Protein AF-A0AAD6Y535-F1 (afdb_monomer)

Solvent-accessible surface area (backbone atoms only — not comparable to full-atom values): 6913 Å² total; per-residue (Å²): 134,57,76,69,55,52,68,70,49,54,54,74,56,46,52,53,50,40,71,73,72,49,64,72,91,65,50,49,53,77,60,53,74,70,46,55,73,71,59,32,37,52,47,48,36,47,34,51,51,46,15,61,74,54,72,72,71,45,61,63,50,58,72,40,45,52,54,40,51,38,47,78,71,74,42,89,84,85,87,89,72,68,85,92,73,56,70,68,52,47,66,46,45,57,48,68,70,39,74,87,63,86,85,85,88,87,66,96,71,131

InterPro domains:
  IPR027417 P-loop containing nucleoside triphosphate hydrolase [G3DSA:3.40.50.300] (48-110)
  IPR0274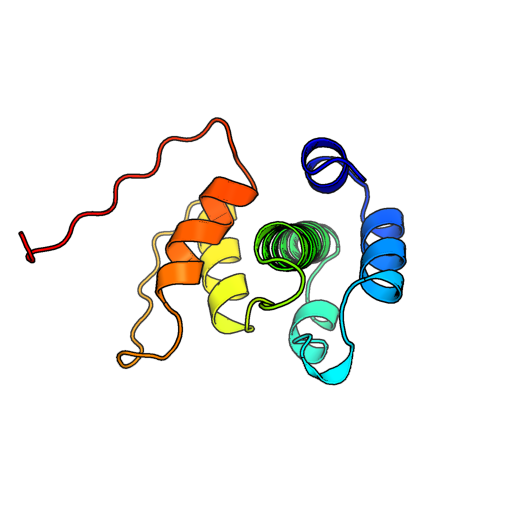17 P-loop containing nucleoside triphosphate hydrolase [SSF52540] (39-99)

Organism: NCBI:txid153505

Mean predicted aligned error: 2.95 Å

Foldseek 3Di:
DDLVCLLVDAQVVLVVVCVVQPDPVQEPVVLLVPDDRVLNSLLSSLQNLCCVVVVNDDGDDPVLSVLVSCVVVVHDDDDDDDPPPPCVSNQVSVCSSCVPDDDDDDDPPD

Radius of gyration: 13.75 Å; Cα contacts (8 Å, |Δi|>4): 89; chains: 1; bounding box: 28×39×29 Å

Structure (mmCIF, N/CA/C/O backbone):
data_AF-A0AAD6Y535-F1
#
_entry.id   AF-A0AAD6Y535-F1
#
loop_
_atom_site.group_PDB
_atom_site.id
_atom_site.type_symbol
_atom_site.label_atom_id
_atom_site.label_alt_id
_atom_site.label_comp_id
_atom_site.label_asym_id
_atom_site.label_entity_id
_atom_site.label_seq_id
_atom_site.pdbx_PDB_ins_code
_atom_site.Cartn_x
_atom_site.Cartn_y
_atom_site.Cartn_z
_atom_site.occupancy
_atom_site.B_iso_or_equiv
_atom_site.auth_seq_id
_atom_site.auth_comp_id
_atom_site.auth_asym_id
_atom_site.auth_atom_id
_atom_site.pdbx_PDB_model_num
ATOM 1 N N . GLU A 1 1 ? -15.844 -7.697 1.205 1.00 63.16 1 GLU A N 1
ATOM 2 C CA . GLU A 1 1 ? -15.772 -6.954 2.483 1.00 63.16 1 GLU A CA 1
ATOM 3 C C . GLU A 1 1 ? -15.944 -5.460 2.263 1.00 63.16 1 GLU A C 1
ATOM 5 O O . GLU A 1 1 ? -15.738 -5.000 1.142 1.00 63.16 1 GLU A O 1
ATOM 10 N N . SER A 1 2 ? -16.301 -4.705 3.307 1.00 89.25 2 SER A N 1
ATOM 11 C CA . SER A 1 2 ? -16.291 -3.242 3.238 1.00 89.25 2 SER A CA 1
ATOM 12 C C . SER A 1 2 ? -14.856 -2.706 3.271 1.00 89.25 2 SER A C 1
ATOM 14 O O . SER A 1 2 ? -14.006 -3.216 3.999 1.00 89.25 2 SER A O 1
ATOM 16 N N . LEU A 1 3 ? -14.585 -1.619 2.540 1.00 92.62 3 LEU A N 1
ATOM 17 C CA . LEU A 1 3 ? -13.290 -0.924 2.598 1.00 92.62 3 LEU A CA 1
ATOM 18 C C . LEU A 1 3 ? -12.980 -0.395 4.009 1.00 92.62 3 LEU A C 1
ATOM 20 O O . LEU A 1 3 ? -11.817 -0.244 4.373 1.00 92.62 3 LEU A O 1
ATOM 24 N N . ALA A 1 4 ? -14.013 -0.099 4.805 1.00 93.62 4 ALA A N 1
ATOM 25 C CA . ALA A 1 4 ? -13.846 0.293 6.201 1.00 93.62 4 ALA A CA 1
ATOM 26 C C . ALA A 1 4 ? -13.284 -0.858 7.052 1.00 93.62 4 ALA A C 1
ATOM 28 O O . ALA A 1 4 ? -12.361 -0.634 7.833 1.00 93.62 4 ALA A O 1
ATOM 29 N N . ASP A 1 5 ? -13.769 -2.083 6.831 1.00 95.19 5 ASP A N 1
ATOM 30 C CA . ASP A 1 5 ? -13.338 -3.265 7.584 1.00 95.19 5 ASP A CA 1
ATOM 31 C C . ASP A 1 5 ? -11.861 -3.566 7.327 1.00 95.19 5 ASP A C 1
ATOM 33 O O . ASP A 1 5 ? -11.116 -3.874 8.256 1.00 95.19 5 ASP A O 1
ATOM 37 N N . ILE A 1 6 ? -11.406 -3.429 6.078 1.00 96.88 6 ILE A N 1
ATOM 38 C CA . ILE A 1 6 ? -10.007 -3.675 5.699 1.00 96.88 6 ILE A CA 1
ATOM 39 C C . ILE A 1 6 ? -9.066 -2.740 6.463 1.00 96.88 6 ILE A C 1
ATOM 41 O O . ILE A 1 6 ? -8.067 -3.194 7.018 1.00 96.88 6 ILE A O 1
ATOM 45 N N . ARG A 1 7 ? -9.403 -1.449 6.575 1.00 96.38 7 ARG A N 1
ATOM 46 C CA . ARG A 1 7 ? -8.569 -0.464 7.293 1.00 96.38 7 ARG A CA 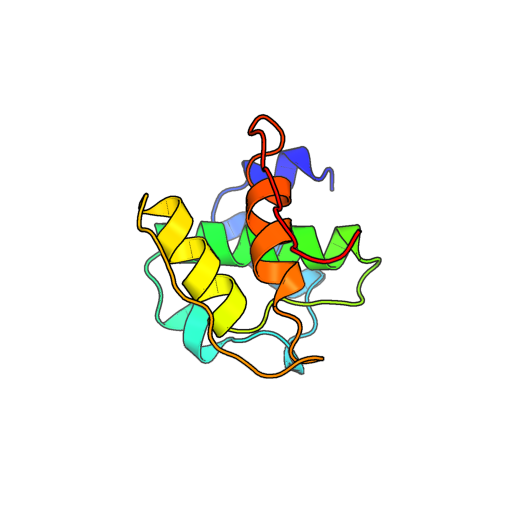1
ATOM 47 C C . ARG A 1 7 ? -8.344 -0.819 8.759 1.00 96.38 7 ARG A C 1
ATOM 49 O O . ARG A 1 7 ? -7.290 -0.506 9.299 1.00 96.38 7 ARG A O 1
ATOM 56 N N . GLN A 1 8 ? -9.313 -1.472 9.393 1.00 95.75 8 GLN A N 1
ATOM 57 C CA . GLN A 1 8 ? -9.262 -1.820 10.815 1.00 95.75 8 GLN A CA 1
ATOM 58 C C . GLN A 1 8 ? -8.890 -3.285 11.066 1.00 95.75 8 GLN A C 1
ATOM 60 O O . GLN A 1 8 ? -8.687 -3.684 12.210 1.00 95.75 8 GLN A O 1
ATOM 65 N N . SER A 1 9 ? -8.787 -4.098 10.013 1.00 97.06 9 SER A N 1
ATOM 66 C CA . SER A 1 9 ? -8.533 -5.530 10.152 1.00 97.06 9 SER A CA 1
ATOM 67 C C . SER A 1 9 ? -7.131 -5.802 10.721 1.00 97.06 9 SER A C 1
ATOM 69 O O . SER A 1 9 ? -6.178 -5.106 10.352 1.00 97.06 9 SER A O 1
ATOM 71 N N . PRO A 1 10 ? -6.981 -6.799 11.614 1.00 97.62 10 PRO A N 1
ATOM 72 C CA . PRO A 1 10 ? -5.682 -7.220 12.137 1.00 97.62 10 PRO A CA 1
ATOM 73 C C . PRO A 1 10 ? -4.858 -7.956 11.070 1.00 97.62 10 PRO A C 1
ATOM 75 O O . PRO A 1 10 ? -5.424 -8.477 10.107 1.00 97.62 10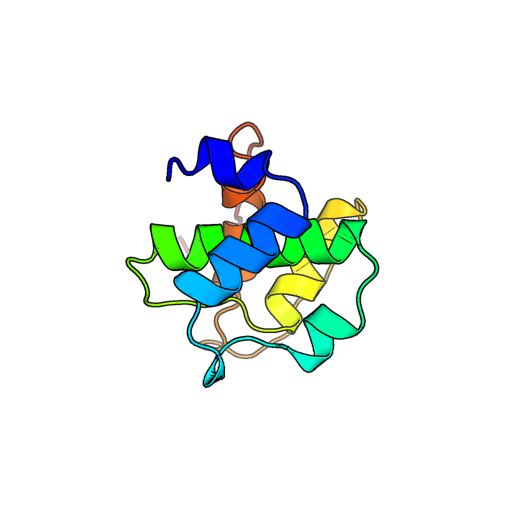 PRO A O 1
ATOM 78 N N . LEU A 1 11 ? -3.537 -8.050 11.276 1.00 97.69 11 LEU A N 1
ATOM 79 C CA . LEU A 1 11 ? -2.588 -8.643 10.322 1.00 97.69 11 LEU A CA 1
ATOM 80 C C . LEU A 1 11 ? -3.032 -10.016 9.804 1.00 97.69 11 LEU A C 1
ATOM 82 O O . LEU A 1 11 ? -3.162 -10.194 8.601 1.00 97.69 11 LEU A O 1
ATOM 86 N N . LEU A 1 12 ? -3.375 -10.944 10.699 1.00 97.56 12 LEU A N 1
ATOM 87 C CA . LEU A 1 12 ? -3.774 -12.307 10.327 1.00 97.56 12 LEU A CA 1
ATOM 88 C C . LEU A 1 12 ? -4.985 -12.342 9.377 1.00 97.56 12 LEU A C 1
ATOM 90 O O . LEU A 1 12 ? -5.057 -13.152 8.449 1.00 97.56 12 LEU A O 1
ATOM 94 N N . LYS A 1 13 ? -5.941 -11.426 9.575 1.00 97.62 13 LYS A N 1
ATOM 95 C CA . LYS A 1 13 ? -7.091 -11.287 8.677 1.00 97.62 13 LYS A CA 1
ATOM 96 C C . LYS A 1 13 ? -6.664 -10.687 7.337 1.00 97.62 13 LYS A C 1
ATOM 98 O O . LYS A 1 13 ? -7.093 -11.175 6.299 1.00 97.62 13 LYS A O 1
ATOM 103 N N . LEU A 1 14 ? -5.796 -9.675 7.349 1.00 98.00 14 LEU A N 1
ATOM 104 C CA . LEU A 1 14 ? -5.245 -9.073 6.131 1.00 98.00 14 LEU A CA 1
ATOM 105 C C . LEU A 1 14 ? -4.460 -10.085 5.292 1.00 98.00 14 LEU A C 1
ATOM 107 O O . LEU A 1 14 ? -4.6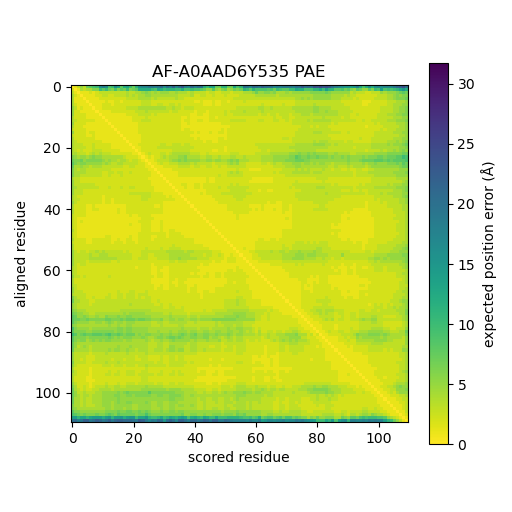03 -10.083 4.077 1.00 98.00 14 LEU A O 1
ATOM 111 N N . GLU A 1 15 ? -3.677 -10.964 5.914 1.00 97.12 15 GLU A N 1
ATOM 112 C CA . GLU A 1 15 ? -2.952 -12.038 5.225 1.00 97.12 15 GLU A CA 1
ATOM 113 C C . GLU A 1 15 ? -3.904 -13.043 4.575 1.00 97.12 15 GLU A C 1
ATOM 115 O O . GLU A 1 15 ? -3.699 -13.432 3.426 1.00 97.12 15 GLU A O 1
ATOM 120 N N . SER A 1 16 ? -4.974 -13.415 5.282 1.00 97.19 16 SER A N 1
AT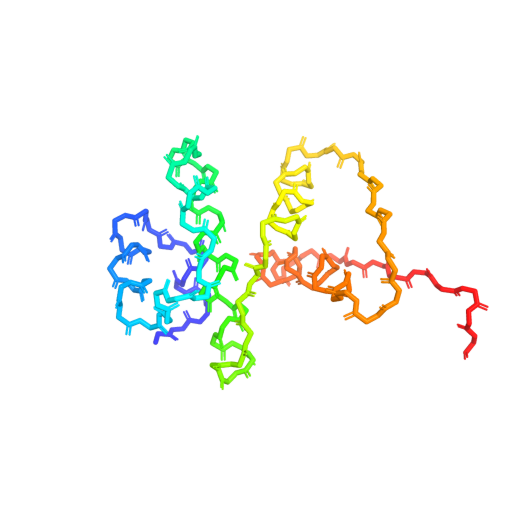OM 121 C CA . SER A 1 16 ? -6.006 -14.314 4.753 1.00 97.19 16 SER A CA 1
ATOM 122 C C . SER A 1 16 ? -6.694 -13.702 3.528 1.00 97.19 16 SER A C 1
ATOM 124 O O . SER A 1 16 ? -6.806 -14.343 2.486 1.00 97.19 16 SER A O 1
ATOM 126 N N . LEU A 1 17 ? -7.077 -12.427 3.619 1.00 96.62 17 LEU A N 1
ATOM 127 C CA . LEU A 1 17 ? -7.677 -11.681 2.511 1.00 96.62 17 LEU A CA 1
ATOM 128 C C . LEU A 1 17 ? -6.694 -11.472 1.358 1.00 96.62 17 LEU A C 1
ATOM 130 O O . LEU A 1 17 ? -7.080 -11.534 0.196 1.00 96.62 17 LEU A O 1
ATOM 134 N N . ALA A 1 18 ? -5.420 -11.225 1.659 1.00 96.38 18 ALA A N 1
ATOM 135 C CA . ALA A 1 18 ? -4.384 -11.087 0.648 1.00 96.38 18 ALA A CA 1
ATOM 136 C C . ALA A 1 18 ? -4.202 -12.391 -0.135 1.00 96.38 18 ALA A C 1
ATOM 138 O O . ALA A 1 18 ? -4.111 -12.347 -1.357 1.00 96.38 18 ALA A O 1
ATOM 139 N N . ALA A 1 19 ? -4.207 -13.539 0.546 1.00 95.56 19 ALA A N 1
ATOM 140 C CA . ALA A 1 19 ? -4.137 -14.846 -0.099 1.00 95.56 19 ALA A CA 1
ATOM 141 C C . ALA A 1 19 ? -5.374 -15.159 -0.961 1.00 95.56 19 ALA A C 1
ATOM 143 O O . ALA A 1 19 ? -5.245 -15.841 -1.974 1.00 95.56 19 ALA A O 1
ATOM 144 N N . GLU A 1 20 ? -6.553 -14.663 -0.576 1.00 94.94 20 GLU A N 1
ATOM 145 C CA . GLU A 1 20 ? -7.803 -14.860 -1.321 1.00 94.94 20 GLU A CA 1
ATOM 146 C C . GLU A 1 20 ? -7.918 -13.937 -2.545 1.00 94.94 20 GLU A C 1
ATOM 148 O O . GLU A 1 20 ? -8.310 -14.383 -3.623 1.00 94.94 20 GLU A O 1
ATOM 153 N N . PHE A 1 21 ? -7.587 -12.651 -2.392 1.00 93.88 21 PHE A N 1
ATOM 154 C CA . PHE A 1 21 ? -7.919 -11.621 -3.380 1.00 93.88 21 PHE A CA 1
ATOM 155 C C . PHE A 1 21 ? -6.735 -11.098 -4.192 1.00 93.88 21 PHE A C 1
ATOM 157 O O . PHE A 1 21 ? -6.966 -10.538 -5.263 1.00 93.88 21 PHE A O 1
ATOM 164 N N . LEU A 1 22 ? -5.491 -11.208 -3.713 1.00 96.06 22 LEU A N 1
ATOM 165 C CA . LEU A 1 22 ? -4.344 -10.601 -4.394 1.00 96.06 22 LEU A CA 1
ATOM 166 C C . LEU A 1 22 ? -3.601 -11.624 -5.269 1.00 96.06 22 LEU A C 1
ATOM 168 O O . LEU A 1 22 ? -3.118 -12.631 -4.752 1.00 96.06 22 LEU A O 1
ATOM 172 N N . PRO A 1 23 ? -3.427 -11.366 -6.581 1.00 94.38 23 PRO A N 1
ATOM 173 C CA . PRO A 1 23 ? -2.610 -12.216 -7.444 1.00 94.38 23 PRO A CA 1
ATOM 174 C C . PRO A 1 23 ? -1.146 -12.260 -6.994 1.00 94.38 23 PRO A C 1
ATOM 176 O O . PRO A 1 23 ? -0.434 -11.246 -7.001 1.00 94.38 23 PRO A O 1
ATOM 179 N N . ALA A 1 24 ? -0.692 -13.465 -6.645 1.00 90.62 24 ALA A N 1
ATOM 180 C CA . ALA A 1 24 ? 0.617 -13.713 -6.052 1.00 90.62 24 ALA A CA 1
ATOM 181 C C . ALA A 1 24 ? 1.794 -13.271 -6.938 1.00 90.62 24 ALA A C 1
ATOM 183 O O . ALA A 1 24 ? 2.823 -12.878 -6.391 1.00 90.62 24 ALA A O 1
ATOM 184 N N . GLU A 1 25 ? 1.663 -13.284 -8.273 1.00 89.94 25 GLU A N 1
ATOM 185 C CA . GLU A 1 25 ? 2.776 -12.927 -9.170 1.00 89.94 25 GLU A CA 1
ATOM 186 C C . GLU A 1 25 ? 3.084 -11.424 -9.193 1.00 89.94 25 GLU A C 1
ATOM 188 O O . GLU A 1 25 ? 4.167 -11.018 -9.608 1.00 89.94 25 GLU A O 1
ATOM 193 N N . THR A 1 26 ? 2.135 -10.588 -8.769 1.00 90.38 26 THR A N 1
ATOM 194 C CA . THR A 1 26 ? 2.256 -9.120 -8.850 1.00 90.38 26 THR A CA 1
ATOM 195 C C . THR A 1 26 ? 2.526 -8.456 -7.503 1.00 90.38 26 THR A C 1
ATOM 197 O O . THR A 1 26 ? 2.858 -7.271 -7.449 1.00 90.38 26 THR A O 1
ATOM 200 N N . LEU A 1 27 ? 2.403 -9.212 -6.412 1.00 95.06 27 LEU A N 1
ATOM 201 C CA . LEU A 1 27 ? 2.624 -8.724 -5.060 1.00 95.06 27 LEU A CA 1
ATOM 202 C C . LEU A 1 27 ? 4.136 -8.592 -4.782 1.00 95.06 27 LEU A C 1
ATOM 204 O O . LEU A 1 27 ? 4.875 -9.549 -5.026 1.00 95.06 27 LEU A O 1
ATOM 208 N N . PRO A 1 28 ? 4.629 -7.464 -4.231 1.00 95.88 28 PRO A N 1
ATOM 209 C CA . PRO A 1 28 ? 6.045 -7.285 -3.896 1.00 95.88 28 PRO A CA 1
ATOM 210 C C . PRO A 1 28 ? 6.416 -8.071 -2.627 1.00 95.88 28 PRO A C 1
ATOM 212 O O . PRO A 1 28 ? 6.689 -7.510 -1.569 1.00 95.88 28 PRO A O 1
ATOM 215 N N . ARG A 1 29 ? 6.394 -9.401 -2.721 1.00 94.81 29 ARG A N 1
ATOM 216 C CA . ARG A 1 29 ? 6.428 -10.307 -1.569 1.00 94.81 29 ARG A CA 1
ATOM 217 C C . ARG A 1 29 ? 7.729 -10.244 -0.778 1.00 94.81 29 ARG A C 1
ATOM 219 O O . ARG A 1 29 ? 7.680 -10.159 0.439 1.00 94.81 29 ARG A O 1
ATOM 226 N N . ALA A 1 30 ? 8.866 -10.167 -1.469 1.00 96.19 30 ALA A N 1
ATOM 227 C CA . ALA A 1 30 ? 10.170 -10.005 -0.826 1.00 96.19 30 ALA A CA 1
ATOM 228 C C . ALA A 1 30 ? 10.235 -8.749 0.060 1.00 96.19 30 ALA A C 1
ATOM 230 O O . ALA A 1 30 ? 10.795 -8.796 1.148 1.00 96.19 30 ALA A O 1
ATOM 231 N N . TYR A 1 31 ? 9.621 -7.648 -0.386 1.00 97.19 31 TYR A N 1
ATOM 232 C CA . TYR A 1 31 ? 9.511 -6.436 0.419 1.00 97.19 31 TYR A CA 1
ATOM 233 C C . TYR A 1 31 ? 8.560 -6.649 1.600 1.00 97.19 31 TYR A C 1
ATOM 235 O O . TYR A 1 31 ? 8.958 -6.425 2.736 1.00 97.19 31 TYR A O 1
ATOM 243 N N . LEU A 1 32 ? 7.345 -7.156 1.362 1.00 97.31 32 LEU A N 1
ATOM 244 C CA . LEU A 1 32 ? 6.356 -7.380 2.425 1.00 97.31 32 LEU A CA 1
ATOM 245 C C . LEU A 1 32 ? 6.847 -8.324 3.528 1.00 97.31 32 LEU A C 1
ATOM 247 O O . LEU A 1 32 ? 6.500 -8.124 4.686 1.00 97.31 32 LEU A O 1
ATOM 251 N N . ASP A 1 33 ? 7.625 -9.344 3.178 1.00 96.44 33 ASP A N 1
ATOM 252 C CA . ASP A 1 33 ? 8.168 -10.317 4.131 1.00 96.44 33 ASP A CA 1
ATOM 253 C C . ASP A 1 33 ? 9.390 -9.775 4.899 1.00 96.44 33 ASP A C 1
ATOM 255 O O . ASP A 1 33 ? 9.793 -10.366 5.896 1.00 96.44 33 ASP A O 1
ATOM 259 N N . SER A 1 34 ? 9.965 -8.645 4.466 1.00 97.56 34 SER A N 1
ATOM 260 C CA . SER A 1 34 ? 11.058 -7.954 5.172 1.00 97.56 34 SER A CA 1
ATOM 261 C C . SER A 1 34 ? 10.583 -6.942 6.222 1.00 97.56 34 SER A C 1
ATOM 263 O O . SER A 1 34 ? 11.390 -6.464 7.017 1.00 97.56 34 SER A O 1
ATOM 265 N N . LEU A 1 35 ? 9.291 -6.604 6.215 1.00 97.50 35 LEU A N 1
ATOM 266 C CA . LEU A 1 35 ? 8.694 -5.608 7.102 1.00 97.50 35 LEU A CA 1
ATOM 267 C C . LEU A 1 35 ? 8.350 -6.197 8.473 1.00 97.50 35 LEU A C 1
ATOM 269 O O . LEU A 1 35 ? 7.999 -7.371 8.586 1.00 97.50 35 LEU A O 1
ATOM 273 N N . ASP A 1 36 ? 8.360 -5.345 9.500 1.00 97.44 36 ASP A N 1
ATOM 274 C CA . ASP A 1 36 ? 7.736 -5.676 10.781 1.00 97.44 36 ASP A CA 1
ATOM 275 C C . ASP A 1 36 ? 6.203 -5.764 10.671 1.00 97.44 36 ASP A C 1
ATOM 277 O O . ASP A 1 36 ? 5.590 -5.279 9.717 1.00 97.44 36 ASP A O 1
ATOM 281 N N . ASP A 1 37 ? 5.560 -6.380 11.664 1.00 97.75 37 ASP A N 1
ATOM 282 C CA . ASP A 1 37 ? 4.118 -6.655 11.641 1.00 97.75 37 ASP A CA 1
ATOM 283 C C . ASP A 1 37 ? 3.251 -5.393 11.495 1.00 97.75 37 ASP A C 1
ATOM 285 O O . ASP A 1 37 ? 2.193 -5.425 10.849 1.00 97.75 37 ASP A O 1
ATOM 289 N N . ALA A 1 38 ? 3.677 -4.273 12.084 1.00 96.31 38 ALA A N 1
ATOM 290 C CA . ALA A 1 38 ? 2.933 -3.019 12.045 1.00 96.31 38 ALA A CA 1
ATOM 291 C C . ALA A 1 38 ? 2.949 -2.424 10.631 1.00 96.31 38 ALA A C 1
ATOM 293 O O . ALA A 1 38 ? 1.891 -2.145 10.054 1.00 96.31 38 ALA A O 1
ATOM 294 N N . THR A 1 39 ? 4.138 -2.320 10.044 1.00 97.38 39 THR A N 1
ATOM 295 C CA . THR A 1 39 ? 4.361 -1.781 8.701 1.00 97.38 39 THR A CA 1
ATOM 296 C C . THR A 1 39 ? 3.765 -2.704 7.644 1.00 97.38 39 THR A C 1
ATOM 298 O O . THR A 1 39 ? 3.065 -2.262 6.729 1.00 97.38 39 THR A O 1
ATOM 301 N N . ARG A 1 40 ? 3.924 -4.020 7.823 1.00 98.06 40 ARG A N 1
ATOM 302 C CA . ARG A 1 40 ? 3.330 -5.048 6.963 1.00 98.06 40 ARG A CA 1
ATOM 303 C C . ARG A 1 40 ? 1.808 -4.981 6.957 1.00 98.06 40 ARG A C 1
ATOM 305 O O . ARG A 1 40 ? 1.198 -5.088 5.893 1.00 98.06 40 ARG A O 1
ATOM 312 N N . SER A 1 41 ? 1.182 -4.732 8.109 1.00 98.19 41 SER A N 1
ATOM 313 C CA . SER A 1 41 ? -0.270 -4.529 8.188 1.00 98.19 41 SER A CA 1
ATOM 314 C C . SER A 1 41 ? -0.722 -3.340 7.340 1.00 98.19 41 SER A C 1
ATOM 316 O O . SER A 1 41 ? -1.711 -3.434 6.616 1.00 98.19 41 SER A O 1
ATOM 318 N N . ILE A 1 42 ? -0.004 -2.216 7.397 1.00 98.06 42 ILE A N 1
ATOM 319 C CA . ILE A 1 42 ? -0.336 -1.030 6.596 1.00 98.06 42 ILE A CA 1
ATOM 320 C C . ILE A 1 42 ? -0.123 -1.307 5.104 1.00 98.06 42 ILE A C 1
ATOM 322 O O . ILE A 1 42 ? -1.004 -1.011 4.295 1.00 98.06 42 ILE A O 1
ATOM 326 N N . ALA A 1 43 ? 0.992 -1.941 4.740 1.00 98.31 43 ALA A N 1
ATOM 327 C CA . ALA A 1 43 ? 1.292 -2.294 3.359 1.00 98.31 43 ALA A CA 1
ATOM 328 C C . ALA A 1 43 ? 0.238 -3.247 2.762 1.00 98.31 43 ALA A C 1
ATOM 330 O O . ALA A 1 43 ? -0.239 -3.027 1.648 1.00 98.31 43 ALA A O 1
ATOM 331 N N . LEU A 1 44 ? -0.206 -4.260 3.514 1.00 98.12 44 LEU A N 1
ATOM 332 C CA . LEU A 1 44 ? -1.275 -5.163 3.078 1.00 98.12 44 LEU A CA 1
ATOM 333 C C . LEU A 1 44 ? -2.627 -4.452 2.949 1.00 98.12 44 LEU A C 1
ATOM 335 O O . LEU A 1 44 ? -3.340 -4.690 1.972 1.00 98.12 44 LEU A O 1
ATOM 339 N N . ARG A 1 45 ? -2.967 -3.535 3.868 1.00 98.44 45 ARG A N 1
ATOM 340 C CA . ARG A 1 45 ? -4.156 -2.675 3.719 1.00 98.44 45 ARG A CA 1
ATOM 341 C C . ARG A 1 45 ? -4.081 -1.860 2.436 1.00 98.44 45 ARG A C 1
ATOM 343 O O . ARG A 1 45 ? -5.055 -1.838 1.689 1.00 98.44 45 ARG A O 1
ATOM 350 N N . ALA A 1 46 ? -2.941 -1.232 2.154 1.00 98.25 46 ALA A N 1
ATOM 351 C CA . ALA A 1 46 ? -2.737 -0.470 0.927 1.00 98.25 46 ALA A CA 1
ATOM 352 C C . ALA A 1 46 ? -2.940 -1.348 -0.317 1.00 98.25 46 ALA A C 1
ATOM 354 O O . ALA A 1 46 ? -3.691 -0.968 -1.217 1.00 98.25 46 ALA A O 1
ATOM 355 N N . CYS A 1 47 ? -2.344 -2.544 -0.341 1.00 98.19 47 CYS A N 1
ATOM 356 C CA . CYS A 1 47 ? -2.506 -3.498 -1.436 1.00 98.19 47 CYS A CA 1
ATOM 357 C C . CYS A 1 47 ? -3.968 -3.904 -1.649 1.00 98.19 47 CYS A C 1
ATOM 359 O O . CYS A 1 47 ? -4.471 -3.788 -2.765 1.00 98.19 47 CYS A O 1
ATOM 361 N N . LEU A 1 48 ? -4.666 -4.320 -0.590 1.00 98.06 48 LEU A N 1
ATOM 362 C CA . LEU A 1 48 ? -6.073 -4.725 -0.658 1.00 98.06 48 LEU A CA 1
ATOM 363 C C . LEU A 1 48 ? -6.982 -3.572 -1.090 1.00 98.06 48 LEU A C 1
ATOM 365 O O . LEU A 1 48 ? -7.803 -3.736 -1.991 1.00 98.06 48 LEU A O 1
ATOM 369 N N . LEU A 1 49 ? -6.823 -2.388 -0.494 1.00 98.12 49 LEU A N 1
ATOM 370 C CA . LEU A 1 49 ? -7.643 -1.222 -0.815 1.00 98.12 49 LEU A CA 1
ATOM 371 C C . LEU A 1 49 ? -7.445 -0.783 -2.264 1.00 98.12 49 LEU A C 1
ATOM 373 O O . LEU A 1 49 ? -8.431 -0.573 -2.968 1.00 98.12 49 LEU A O 1
ATOM 377 N N . VAL A 1 50 ? -6.201 -0.678 -2.740 1.00 98.00 50 VAL A N 1
ATOM 378 C CA . VAL A 1 50 ? -5.916 -0.345 -4.145 1.00 98.00 50 VAL A CA 1
ATOM 379 C C . VAL A 1 50 ? -6.480 -1.411 -5.078 1.00 98.00 50 VAL A C 1
ATOM 381 O O . VAL A 1 50 ? -7.134 -1.075 -6.068 1.00 98.00 50 VAL A O 1
ATOM 384 N N . HIS A 1 51 ? -6.272 -2.690 -4.771 1.00 97.38 51 HIS A N 1
ATOM 385 C CA . HIS A 1 51 ? -6.733 -3.773 -5.628 1.00 97.38 51 HIS A CA 1
ATOM 386 C C . HIS A 1 51 ? -8.256 -3.773 -5.760 1.00 97.38 51 HIS A C 1
ATOM 388 O O . HIS A 1 51 ? -8.783 -3.739 -6.870 1.00 97.38 51 HIS A O 1
ATOM 394 N N . LEU A 1 52 ? -8.975 -3.697 -4.643 1.00 95.88 52 LEU A N 1
ATOM 395 C CA . LEU A 1 52 ? -10.435 -3.715 -4.644 1.00 95.88 52 LEU A CA 1
ATOM 396 C C . LEU A 1 52 ? -11.029 -2.441 -5.260 1.00 95.88 52 LEU A C 1
ATOM 398 O O . LEU A 1 52 ? -11.937 -2.524 -6.088 1.00 95.88 52 LEU A O 1
ATOM 402 N N . THR A 1 53 ? -10.497 -1.258 -4.933 1.00 96.44 53 THR A N 1
ATOM 403 C CA . THR A 1 53 ? -10.998 0.015 -5.496 1.00 96.44 53 THR A CA 1
ATOM 404 C C . THR A 1 53 ? -10.711 0.155 -6.989 1.00 96.44 53 THR A C 1
ATOM 406 O O . THR A 1 53 ? -11.506 0.748 -7.717 1.00 96.44 53 THR A O 1
ATOM 409 N N . SER A 1 54 ? -9.625 -0.448 -7.477 1.00 95.69 54 SER A N 1
ATOM 410 C CA . SER A 1 54 ? -9.284 -0.476 -8.902 1.00 95.69 54 SER A CA 1
ATOM 411 C C . SER A 1 54 ? -10.013 -1.556 -9.708 1.00 95.69 54 SER A C 1
ATOM 413 O O . SER A 1 54 ? -9.712 -1.724 -10.892 1.00 95.69 54 SER A O 1
ATOM 415 N N . ARG A 1 55 ? -10.979 -2.273 -9.111 1.00 95.12 55 ARG A N 1
ATOM 416 C CA . ARG A 1 55 ? -11.654 -3.437 -9.717 1.00 95.12 55 ARG A CA 1
ATOM 417 C C . ARG A 1 55 ? -10.660 -4.532 -10.116 1.00 95.12 55 ARG A C 1
ATOM 419 O O . ARG A 1 55 ? -10.677 -5.011 -11.249 1.00 95.12 55 ARG A O 1
ATOM 426 N N . CYS A 1 56 ? -9.785 -4.882 -9.181 1.00 94.12 56 CYS A N 1
ATOM 427 C CA . CYS A 1 56 ? -8.781 -5.936 -9.291 1.00 94.12 56 CYS A CA 1
ATOM 428 C C . CYS A 1 56 ? -7.702 -5.691 -10.360 1.00 94.12 56 CYS A C 1
ATOM 430 O O . CYS A 1 56 ? -7.164 -6.637 -10.929 1.00 94.12 56 CYS A O 1
ATOM 432 N N . ARG A 1 57 ? -7.379 -4.425 -10.666 1.00 93.44 57 ARG A N 1
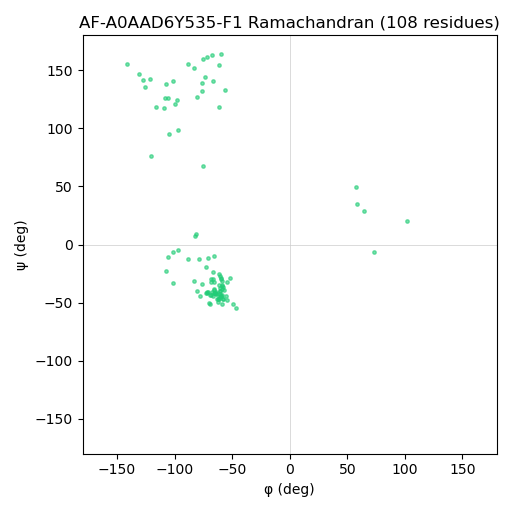ATOM 433 C CA . ARG A 1 57 ? -6.441 -4.081 -11.755 1.00 93.44 57 ARG A CA 1
ATOM 434 C C . ARG A 1 57 ? -5.043 -3.720 -11.292 1.00 93.44 57 ARG A C 1
ATOM 436 O O . ARG A 1 57 ? -4.086 -3.955 -12.023 1.00 93.44 57 ARG A O 1
ATOM 443 N N . PHE A 1 58 ? -4.922 -3.103 -10.124 1.00 95.81 58 PHE A N 1
ATOM 444 C CA . PHE A 1 58 ? -3.653 -2.568 -9.650 1.00 95.81 58 PHE A CA 1
ATOM 445 C C . PHE A 1 58 ? -3.264 -3.186 -8.314 1.00 95.81 58 PHE A C 1
ATOM 447 O O . PHE A 1 58 ? -4.110 -3.408 -7.452 1.00 95.81 58 PHE A O 1
ATOM 454 N N . ILE A 1 59 ? -1.967 -3.428 -8.148 1.00 97.00 59 ILE A N 1
ATOM 455 C CA . ILE A 1 59 ? -1.325 -3.689 -6.862 1.00 97.00 59 ILE A CA 1
ATOM 456 C C . ILE A 1 59 ? -0.173 -2.688 -6.728 1.00 97.00 59 ILE A C 1
ATOM 458 O O . ILE A 1 59 ? 0.551 -2.475 -7.709 1.00 97.00 59 ILE A O 1
ATOM 462 N N . PRO A 1 60 ? -0.002 -2.046 -5.561 1.00 97.94 60 PRO A N 1
ATOM 463 C CA . PRO A 1 60 ? 1.146 -1.196 -5.299 1.00 97.94 60 PRO A CA 1
ATOM 464 C C . PRO A 1 60 ? 2.473 -1.937 -5.489 1.00 97.94 60 PRO A C 1
ATOM 466 O O . PRO A 1 60 ? 2.687 -3.033 -4.975 1.00 97.94 60 PRO A O 1
ATOM 469 N N . ARG A 1 61 ? 3.390 -1.300 -6.209 1.00 97.31 61 ARG A N 1
ATOM 470 C CA . ARG A 1 61 ? 4.798 -1.686 -6.308 1.00 97.31 61 ARG A CA 1
ATOM 471 C C . ARG A 1 61 ? 5.527 -1.291 -5.027 1.00 97.31 61 ARG A C 1
ATOM 473 O O . ARG A 1 61 ? 5.107 -0.365 -4.338 1.00 97.31 61 ARG A O 1
ATOM 480 N N . GLN A 1 62 ? 6.670 -1.924 -4.779 1.00 97.44 62 GLN A N 1
ATOM 481 C CA . GLN A 1 62 ? 7.507 -1.671 -3.604 1.00 97.44 62 GLN A CA 1
ATOM 482 C C . GLN A 1 62 ? 7.736 -0.176 -3.332 1.00 97.44 62 GLN A C 1
ATOM 484 O O . GLN A 1 62 ? 7.343 0.297 -2.276 1.00 97.44 62 GLN A O 1
ATOM 489 N N . TYR A 1 63 ? 8.239 0.597 -4.300 1.00 97.12 63 TYR A N 1
ATOM 490 C CA . TYR A 1 63 ? 8.520 2.025 -4.078 1.00 97.12 63 TYR A CA 1
ATOM 491 C C . TYR A 1 63 ? 7.273 2.857 -3.713 1.00 97.12 63 TYR A C 1
ATOM 493 O O . TYR A 1 63 ? 7.378 3.915 -3.100 1.00 97.12 63 TYR A O 1
ATOM 501 N N . GLN A 1 64 ? 6.074 2.414 -4.114 1.00 98.19 64 GLN A N 1
ATOM 502 C CA . GLN A 1 64 ? 4.819 3.090 -3.769 1.00 98.19 64 GLN A CA 1
ATOM 503 C C . GLN A 1 64 ? 4.430 2.801 -2.317 1.00 98.19 64 GLN A C 1
ATOM 505 O O . GLN A 1 64 ? 3.865 3.670 -1.660 1.00 98.19 64 GLN A O 1
ATOM 510 N N . LEU A 1 65 ? 4.748 1.598 -1.828 1.00 98.06 65 LEU A N 1
ATOM 511 C CA . LEU A 1 65 ? 4.587 1.215 -0.429 1.00 98.06 65 LEU A CA 1
ATOM 512 C C . LEU A 1 65 ? 5.640 1.891 0.456 1.00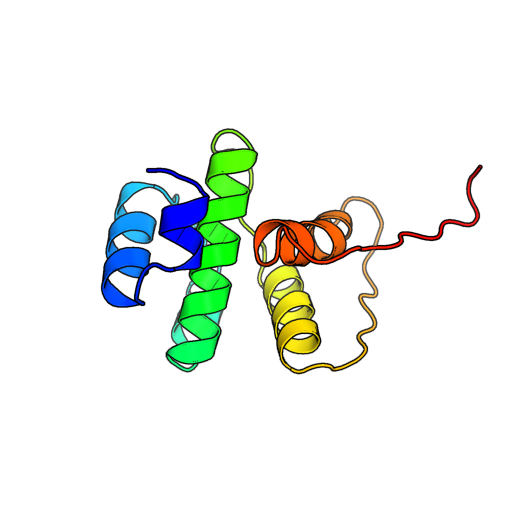 98.06 65 LEU A C 1
ATOM 514 O O . LEU A 1 65 ? 5.268 2.426 1.490 1.00 98.06 65 LEU A O 1
ATOM 518 N N . GLU A 1 66 ? 6.900 1.963 0.019 1.00 97.50 66 GLU A N 1
ATOM 519 C CA . GLU A 1 66 ? 7.974 2.691 0.716 1.00 97.50 66 GLU A CA 1
ATOM 520 C C . GLU A 1 66 ? 7.644 4.182 0.858 1.00 97.50 66 GLU A C 1
ATOM 522 O O . GLU A 1 66 ? 7.778 4.757 1.935 1.00 97.50 66 GLU A O 1
ATOM 527 N N . ALA A 1 67 ? 7.139 4.808 -0.211 1.00 97.25 67 ALA A N 1
ATOM 528 C CA . ALA A 1 67 ? 6.682 6.194 -0.153 1.00 97.25 67 ALA A CA 1
ATOM 529 C C . ALA A 1 67 ? 5.531 6.383 0.849 1.00 97.25 67 ALA A C 1
ATOM 531 O O . ALA A 1 67 ? 5.469 7.404 1.529 1.00 97.25 67 ALA A O 1
ATOM 532 N N . ASN A 1 68 ? 4.619 5.411 0.947 1.00 97.19 68 ASN A N 1
ATOM 533 C CA . ASN A 1 68 ? 3.545 5.460 1.932 1.00 97.19 68 ASN A CA 1
ATOM 534 C C . ASN A 1 68 ? 4.062 5.243 3.359 1.00 97.19 68 ASN A C 1
ATOM 536 O O . ASN A 1 68 ? 3.619 5.932 4.267 1.00 97.19 68 ASN A O 1
ATOM 540 N N . ASP A 1 69 ? 4.989 4.312 3.563 1.00 96.56 69 ASP A N 1
ATOM 541 C CA . ASP A 1 69 ? 5.599 4.052 4.868 1.00 96.56 69 ASP A CA 1
ATOM 542 C C . ASP A 1 69 ? 6.304 5.299 5.426 1.00 96.56 69 ASP A C 1
ATOM 544 O O . ASP A 1 69 ? 6.082 5.682 6.575 1.00 96.56 69 ASP A O 1
ATOM 548 N N . ALA A 1 70 ? 7.051 6.024 4.587 1.00 96.25 70 ALA A N 1
ATOM 549 C CA . ALA A 1 70 ? 7.625 7.316 4.966 1.00 96.25 70 ALA A CA 1
ATOM 550 C C . ALA A 1 70 ? 6.546 8.304 5.461 1.00 96.25 70 ALA A C 1
ATOM 552 O O . ALA A 1 70 ? 6.711 8.933 6.509 1.00 96.25 70 ALA A O 1
ATOM 553 N N . LEU A 1 71 ? 5.407 8.388 4.762 1.00 94.75 71 LEU A N 1
ATOM 554 C CA . LEU A 1 71 ? 4.287 9.252 5.152 1.00 94.75 71 LEU A CA 1
ATOM 555 C C . LEU A 1 71 ? 3.635 8.831 6.479 1.00 94.75 71 LEU A C 1
ATOM 557 O O . LEU A 1 71 ? 3.349 9.697 7.308 1.00 94.75 71 LEU A O 1
ATOM 561 N N . GLU A 1 72 ? 3.436 7.532 6.721 1.00 94.88 72 GLU A N 1
ATOM 562 C CA . GLU A 1 72 ? 2.915 7.023 8.004 1.00 94.88 72 GLU A CA 1
ATOM 563 C C . GLU A 1 72 ? 3.847 7.373 9.171 1.00 94.88 72 GLU A C 1
ATOM 565 O O . GLU A 1 72 ? 3.389 7.718 10.263 1.00 94.88 72 GLU A O 1
ATOM 570 N N . ASN A 1 73 ? 5.156 7.379 8.912 1.00 94.88 73 ASN A N 1
ATOM 571 C CA . ASN A 1 73 ? 6.189 7.799 9.857 1.00 94.88 73 ASN A CA 1
ATOM 572 C C . ASN A 1 73 ? 6.380 9.327 9.928 1.00 94.88 73 ASN A C 1
ATOM 574 O O . ASN A 1 73 ? 7.306 9.802 10.589 1.00 94.88 73 ASN A O 1
ATOM 578 N N . ARG A 1 74 ? 5.491 10.111 9.297 1.00 94.06 74 ARG A N 1
ATOM 579 C CA . ARG A 1 74 ? 5.517 11.586 9.254 1.00 94.06 74 ARG A CA 1
ATOM 580 C C . ARG A 1 74 ? 6.809 12.155 8.664 1.00 94.06 74 ARG A C 1
ATOM 582 O O . ARG A 1 74 ? 7.288 13.198 9.108 1.00 94.06 74 ARG A O 1
ATOM 589 N N . GLN A 1 75 ? 7.373 11.459 7.686 1.00 96.12 75 GLN A N 1
ATOM 590 C CA . GLN A 1 75 ? 8.564 11.881 6.963 1.00 96.12 75 GLN A CA 1
ATOM 591 C C . GLN A 1 75 ? 8.181 12.466 5.603 1.00 96.12 75 GLN A C 1
ATOM 593 O O . GLN A 1 75 ? 7.310 11.942 4.905 1.00 96.12 75 GLN A O 1
ATOM 598 N N . ASP A 1 76 ? 8.874 13.533 5.211 1.00 94.19 76 ASP A N 1
ATOM 599 C CA . ASP A 1 76 ? 8.806 14.056 3.850 1.00 94.19 76 ASP A CA 1
ATOM 600 C C . ASP A 1 76 ? 9.636 13.166 2.914 1.00 94.19 76 ASP A C 1
ATOM 602 O O . ASP A 1 76 ? 10.739 12.735 3.258 1.00 94.19 76 ASP A O 1
ATOM 606 N N . GLY A 1 77 ? 9.119 12.897 1.712 1.00 91.06 77 GLY A N 1
ATOM 607 C CA . GLY A 1 77 ? 9.755 12.005 0.742 1.00 91.06 77 GLY A CA 1
ATOM 608 C C . GLY A 1 77 ? 9.843 12.607 -0.657 1.00 91.06 77 GLY A C 1
ATOM 609 O O . GLY A 1 77 ? 8.945 13.321 -1.104 1.00 91.06 77 GLY A O 1
ATOM 610 N N . ILE A 1 78 ? 10.916 12.272 -1.378 1.00 95.00 78 ILE A N 1
ATOM 611 C CA . ILE A 1 78 ? 11.084 12.593 -2.799 1.00 95.00 78 ILE A CA 1
ATOM 612 C C . ILE A 1 78 ? 10.977 11.294 -3.595 1.00 95.00 78 ILE A C 1
ATOM 614 O O . ILE A 1 78 ? 11.799 10.395 -3.443 1.00 95.00 78 ILE A O 1
ATOM 618 N N . VAL A 1 79 ? 9.974 11.206 -4.470 1.00 94.81 79 VAL A N 1
ATOM 619 C CA . VAL A 1 79 ? 9.814 10.083 -5.405 1.00 94.81 79 VAL A CA 1
ATOM 620 C C . VAL A 1 79 ? 10.229 10.539 -6.801 1.00 94.81 79 VAL A C 1
ATOM 622 O O . VAL A 1 79 ? 9.422 11.097 -7.548 1.00 94.81 79 VAL A O 1
ATOM 625 N N . ASP A 1 80 ? 11.487 10.284 -7.156 1.00 95.44 80 ASP A N 1
ATOM 626 C CA . ASP A 1 80 ? 12.041 10.613 -8.471 1.00 95.44 80 ASP A CA 1
ATOM 627 C C . ASP A 1 80 ? 12.010 9.396 -9.406 1.00 95.44 80 ASP A C 1
ATOM 629 O O . ASP A 1 80 ? 12.833 8.486 -9.333 1.00 95.44 80 ASP A O 1
ATOM 633 N N . LEU A 1 81 ? 10.998 9.351 -10.272 1.00 94.75 81 LEU A N 1
ATOM 634 C CA . LEU A 1 81 ? 10.838 8.323 -11.301 1.00 94.75 81 LEU A CA 1
ATOM 635 C C . LEU A 1 81 ? 10.305 8.964 -12.582 1.00 94.75 81 LEU A C 1
ATOM 637 O O . LEU A 1 81 ? 9.571 9.953 -12.534 1.00 94.75 81 LEU A O 1
ATOM 641 N N . GLY A 1 82 ? 10.558 8.337 -13.732 1.00 93.44 82 GLY A N 1
ATOM 642 C CA . GLY A 1 82 ? 10.024 8.774 -15.027 1.00 93.44 82 GLY A CA 1
ATOM 643 C C . GLY A 1 82 ? 8.489 8.797 -15.100 1.00 93.44 82 GLY A C 1
ATOM 644 O O . GLY A 1 82 ? 7.780 8.237 -14.256 1.00 93.44 82 GLY A O 1
ATOM 645 N N . THR A 1 83 ? 7.934 9.479 -16.102 1.00 92.25 83 THR A N 1
ATOM 646 C CA . THR A 1 83 ? 6.489 9.447 -16.393 1.00 92.25 83 THR A CA 1
ATOM 647 C C . THR A 1 83 ? 6.030 8.024 -16.733 1.00 92.25 83 THR A C 1
ATOM 649 O O . THR A 1 83 ? 6.825 7.166 -17.102 1.00 92.25 83 THR A O 1
ATOM 652 N N . GLY A 1 84 ? 4.746 7.722 -16.516 1.00 93.06 84 GLY A N 1
ATOM 653 C CA . GLY A 1 84 ? 4.206 6.372 -16.736 1.00 93.06 84 GLY A CA 1
ATOM 654 C C . GLY A 1 84 ? 4.620 5.316 -15.701 1.00 93.06 84 GLY A C 1
ATOM 655 O O . GLY A 1 84 ? 4.058 4.226 -15.699 1.00 93.06 84 GLY A O 1
ATOM 656 N N . SER A 1 85 ? 5.526 5.626 -14.764 1.00 93.62 85 SER A N 1
ATOM 657 C CA . SER A 1 85 ? 5.928 4.671 -13.721 1.00 93.62 85 SER A CA 1
ATOM 658 C C . SER A 1 85 ? 4.811 4.341 -12.728 1.00 93.62 85 SER A C 1
ATOM 660 O O . SER A 1 85 ? 4.831 3.268 -12.138 1.00 93.62 85 SER A O 1
ATOM 662 N N . GLY A 1 86 ? 3.822 5.230 -12.575 1.00 94.81 86 GLY A N 1
ATOM 663 C CA . GLY A 1 86 ? 2.708 5.070 -11.636 1.00 94.81 86 GLY A CA 1
ATOM 664 C C . GLY A 1 86 ? 2.845 5.882 -10.344 1.00 94.81 86 GLY A C 1
ATOM 665 O O . GLY A 1 86 ? 2.188 5.561 -9.359 1.00 94.81 86 GLY A O 1
ATOM 666 N N . LYS A 1 87 ? 3.676 6.935 -10.311 1.00 95.38 87 LYS A N 1
ATOM 667 C CA . LYS A 1 87 ? 3.843 7.819 -9.131 1.00 95.38 87 LYS A CA 1
ATOM 668 C C . LYS A 1 87 ? 2.533 8.372 -8.565 1.00 95.38 87 LYS A C 1
ATOM 670 O O . LYS A 1 87 ? 2.448 8.597 -7.369 1.00 95.38 87 LYS A O 1
ATOM 675 N N . THR A 1 88 ? 1.501 8.555 -9.391 1.00 95.31 88 THR A N 1
ATOM 676 C CA . THR A 1 88 ? 0.180 9.011 -8.931 1.00 95.31 88 THR A CA 1
ATOM 677 C C . THR A 1 88 ? -0.376 8.129 -7.814 1.00 95.31 88 THR A C 1
ATOM 679 O O . THR A 1 88 ? -1.041 8.630 -6.915 1.00 95.31 88 THR A O 1
ATOM 682 N N . LEU A 1 89 ? -0.065 6.829 -7.812 1.00 96.50 89 LEU A N 1
ATOM 683 C CA . LEU A 1 89 ? -0.528 5.932 -6.760 1.00 96.50 89 LEU A CA 1
ATOM 684 C C . LEU A 1 89 ? 0.088 6.261 -5.389 1.00 96.50 89 LEU A C 1
ATOM 686 O O . LEU A 1 89 ? -0.596 6.088 -4.389 1.00 96.50 89 LEU A O 1
ATOM 690 N N . CYS A 1 90 ? 1.306 6.818 -5.336 1.00 96.44 90 CYS A N 1
ATOM 691 C CA . CYS A 1 90 ? 1.908 7.323 -4.094 1.00 96.44 90 CYS A CA 1
ATOM 692 C C . CYS A 1 90 ? 1.061 8.439 -3.456 1.00 96.44 90 CYS A C 1
ATOM 694 O O . CYS A 1 90 ? 1.062 8.582 -2.242 1.00 96.44 90 CYS A O 1
ATOM 696 N N . LEU A 1 91 ? 0.313 9.205 -4.261 1.00 95.06 91 LEU A N 1
ATOM 697 C CA . LEU A 1 91 ? -0.611 10.235 -3.771 1.00 95.06 91 LEU A CA 1
ATOM 698 C C . LEU A 1 91 ? -1.965 9.638 -3.358 1.00 95.06 91 LEU A C 1
ATOM 700 O O . LEU A 1 91 ? -2.626 10.147 -2.459 1.00 95.06 91 LEU A O 1
ATOM 704 N N . ILE A 1 92 ? -2.401 8.561 -4.014 1.00 96.00 92 ILE A N 1
ATOM 705 C CA . ILE A 1 92 ? -3.720 7.952 -3.789 1.00 96.00 92 ILE A CA 1
ATOM 706 C C . ILE A 1 92 ? -3.726 7.050 -2.549 1.00 96.00 92 ILE A C 1
ATOM 708 O O . ILE A 1 92 ? -4.702 7.073 -1.801 1.00 96.00 92 ILE A O 1
ATOM 712 N N . ILE A 1 93 ? -2.667 6.266 -2.316 1.00 97.44 93 ILE A N 1
ATOM 713 C CA . ILE A 1 93 ? -2.616 5.285 -1.216 1.00 97.44 93 ILE A CA 1
ATOM 714 C C . ILE A 1 93 ? -2.908 5.926 0.157 1.00 97.44 93 ILE A C 1
ATOM 716 O O . ILE A 1 93 ? -3.791 5.402 0.842 1.00 97.44 93 ILE A O 1
ATOM 720 N N . PRO A 1 94 ? -2.301 7.068 0.543 1.00 96.06 94 PRO A N 1
ATOM 721 C CA . PRO A 1 94 ? -2.590 7.700 1.833 1.00 96.06 94 PRO A CA 1
ATOM 722 C C . PRO A 1 94 ? -4.069 8.074 2.002 1.00 96.06 94 PRO A C 1
ATOM 724 O O . PRO A 1 94 ? -4.646 7.867 3.066 1.00 96.06 94 PRO A O 1
ATOM 727 N N . ASN A 1 95 ? -4.718 8.553 0.933 1.00 95.44 95 ASN A N 1
ATOM 728 C CA . ASN A 1 95 ? -6.147 8.891 0.938 1.00 95.44 95 ASN A CA 1
ATOM 729 C C . ASN A 1 95 ? -7.037 7.643 1.076 1.00 95.44 95 ASN A C 1
ATOM 731 O O . ASN A 1 95 ? -8.120 7.697 1.659 1.00 95.44 95 ASN A O 1
ATOM 735 N N . LEU A 1 96 ? -6.596 6.502 0.538 1.00 96.81 96 LEU A N 1
ATOM 736 C CA . LEU A 1 96 ? -7.306 5.238 0.710 1.00 96.81 96 LEU A CA 1
ATOM 737 C C . LEU A 1 96 ? -7.174 4.713 2.138 1.00 96.81 96 LEU A C 1
ATOM 739 O O . LEU A 1 96 ? -8.174 4.231 2.670 1.00 96.81 96 LEU A O 1
ATOM 743 N N . LEU A 1 97 ? -5.991 4.807 2.748 1.00 97.12 97 LEU A N 1
ATOM 744 C CA . LEU A 1 97 ? -5.739 4.370 4.124 1.00 97.12 97 LEU A CA 1
ATOM 745 C C . LEU A 1 97 ? -6.451 5.260 5.146 1.00 97.12 97 LEU A C 1
ATOM 747 O O . LEU A 1 97 ? -7.108 4.741 6.049 1.00 97.12 97 LEU A O 1
ATOM 751 N N . HIS A 1 98 ? -6.407 6.577 4.941 1.00 95.88 98 HIS A N 1
ATOM 752 C CA . HIS A 1 98 ? -6.918 7.583 5.870 1.00 95.88 98 HIS A CA 1
ATOM 753 C C . HIS A 1 98 ? -8.011 8.436 5.218 1.00 95.88 98 HIS A C 1
ATOM 755 O O . HIS A 1 98 ? -7.777 9.589 4.871 1.00 95.88 98 HIS A O 1
ATOM 761 N N . PRO A 1 99 ? -9.242 7.917 5.067 1.00 94.50 99 PRO A N 1
ATOM 762 C CA . PRO A 1 99 ? -10.306 8.597 4.322 1.00 94.50 99 PRO A CA 1
ATOM 763 C C . PRO A 1 99 ? -10.786 9.912 4.959 1.00 94.50 99 PRO A C 1
ATOM 765 O O . PRO A 1 99 ? -11.576 10.631 4.356 1.00 94.50 99 PRO A O 1
ATOM 768 N N . THR A 1 100 ? -10.363 10.210 6.189 1.00 94.12 100 THR A N 1
ATOM 769 C CA . THR A 1 100 ? -10.713 11.437 6.915 1.00 94.12 100 THR A CA 1
ATOM 770 C C . THR A 1 100 ? -9.641 12.522 6.810 1.00 94.12 100 THR A C 1
ATOM 772 O O . THR A 1 100 ? -9.843 13.614 7.339 1.00 94.12 100 THR A O 1
ATOM 775 N N . THR A 1 101 ? -8.493 12.245 6.183 1.00 92.31 101 THR A N 1
ATOM 776 C CA . THR A 1 101 ? -7.446 13.250 5.965 1.00 92.31 101 THR A CA 1
ATOM 777 C C . THR A 1 101 ? -7.688 13.998 4.657 1.00 92.31 101 THR A C 1
ATOM 779 O O . THR A 1 101 ? -8.367 13.521 3.751 1.00 92.31 101 THR A O 1
ATOM 782 N N . THR A 1 102 ? -7.168 15.222 4.573 1.00 93.12 102 THR A N 1
ATOM 783 C CA . THR A 1 102 ? -7.232 16.039 3.357 1.00 93.12 102 THR A CA 1
ATOM 784 C C . THR A 1 102 ? -5.861 16.057 2.698 1.00 93.12 102 THR A C 1
ATOM 786 O O . THR A 1 102 ? -4.874 16.419 3.334 1.00 93.12 102 THR A O 1
ATOM 789 N N . SER A 1 103 ? -5.805 15.693 1.419 1.00 93.56 103 SER A N 1
ATOM 790 C CA . SER A 1 103 ? -4.598 15.762 0.596 1.00 93.56 103 SER A CA 1
ATOM 791 C C . SER A 1 103 ? -4.715 16.900 -0.417 1.00 93.56 103 SER A C 1
ATOM 793 O O . SER A 1 103 ? -5.767 17.093 -1.025 1.00 93.56 103 SER A O 1
ATOM 795 N N . MET A 1 104 ? -3.629 17.650 -0.615 1.00 94.81 104 MET A N 1
ATOM 796 C CA . MET A 1 104 ? -3.531 18.694 -1.634 1.00 94.81 104 MET A CA 1
ATOM 797 C C . MET A 1 104 ? -2.461 18.302 -2.649 1.00 94.81 104 MET A C 1
ATOM 799 O O . MET A 1 104 ? -1.288 18.178 -2.311 1.00 94.81 104 MET A O 1
ATOM 803 N N . THR A 1 105 ? -2.867 18.129 -3.906 1.00 93.69 105 THR A N 1
ATOM 804 C CA . THR A 1 105 ? -1.934 17.931 -5.021 1.00 93.69 105 THR A CA 1
ATOM 805 C C . THR A 1 105 ? -1.760 19.252 -5.755 1.00 93.69 105 THR A C 1
ATOM 807 O O . THR A 1 105 ? -2.731 19.810 -6.261 1.00 93.69 105 THR A O 1
ATOM 810 N N . VAL A 1 106 ? -0.524 19.745 -5.822 1.00 94.56 106 VAL A N 1
ATOM 811 C CA . VAL A 1 106 ? -0.177 20.973 -6.545 1.00 94.56 106 VAL A CA 1
ATOM 812 C C . VAL A 1 106 ? 0.604 20.594 -7.797 1.00 94.56 106 VAL A C 1
ATOM 814 O O . VAL A 1 106 ? 1.605 19.886 -7.722 1.00 94.56 106 VAL A O 1
ATOM 817 N N . SER A 1 107 ? 0.137 21.061 -8.951 1.00 92.88 107 SER A N 1
ATOM 818 C CA . SER A 1 107 ? 0.780 20.855 -10.248 1.00 92.88 107 SER A CA 1
ATOM 819 C C . SER A 1 107 ? 0.972 22.208 -10.935 1.00 92.88 107 SER A C 1
ATOM 821 O O . SER A 1 107 ? 0.080 23.051 -10.850 1.00 92.88 107 SER A O 1
ATOM 823 N N . PRO A 1 108 ? 2.097 22.439 -11.637 1.00 94.88 108 PRO A N 1
ATOM 824 C CA . PRO A 1 108 ? 2.273 23.641 -12.453 1.00 94.88 108 PRO A CA 1
ATOM 825 C C . PRO A 1 108 ? 1.402 23.624 -13.720 1.00 94.88 108 PRO A C 1
ATOM 827 O O . PRO A 1 108 ? 1.292 24.639 -14.407 1.00 94.88 108 PRO A O 1
ATOM 830 N N . LEU A 1 109 ? 0.806 22.473 -14.053 1.00 88.62 109 LEU A N 1
ATOM 831 C CA . LEU A 1 109 ? -0.127 22.330 -15.165 1.00 88.62 109 LEU A CA 1
ATOM 832 C C . LEU A 1 109 ? -1.515 22.811 -14.727 1.00 88.62 109 LEU A C 1
ATOM 834 O O . LEU A 1 109 ? -2.017 22.363 -13.695 1.00 88.62 109 LEU A O 1
ATOM 838 N N . LYS A 1 110 ? -2.092 23.724 -15.515 1.00 61.56 110 LYS A N 1
ATOM 839 C CA . LYS A 1 110 ? -3.469 24.212 -15.362 1.00 61.56 110 LYS A CA 1
ATOM 840 C C . LYS A 1 110 ? -4.481 23.207 -15.891 1.00 61.56 110 LYS A C 1
ATOM 842 O O . LYS A 1 110 ? -4.170 22.568 -16.921 1.00 61.56 110 LYS A O 1
#

Nearest PDB structures (foldseek):
  7vjl-assembly2_B  TM=3.827E-01  e=2.100E+00  Homo sapiens
  7v29-assembly1_B  TM=3.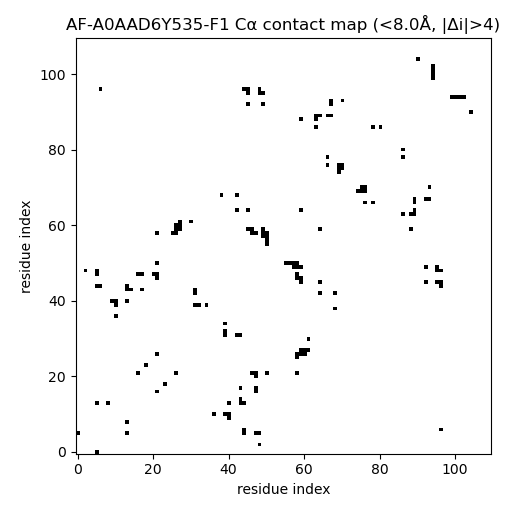810E-01  e=2.100E+00  Homo sapiens
  3cs9-assembly3_C  TM=3.455E-01  e=3.301E+00  Homo sapiens
  5flf-assembly4_D  TM=3.517E-01  e=4.378E+00  Homo sapiens

pLDDT: mean 95.08, std 4.92, range [61.56, 98.44]

Secondary structure (DSSP, 8-state):
--HHHHHH--HHHHHHHHHHHS-TTTS-HHHHTTS-HHHHHHHHHHHHHHHHHTTS-----HHHHHHHHHHHTT--------TTS-THHHHHHHHHH-TTS------S--

Sequence (110 aa):
ESLADIRQSPLLKLESLAAEFLPAETLPRAYLDSLDDATRSIALRACLLVHL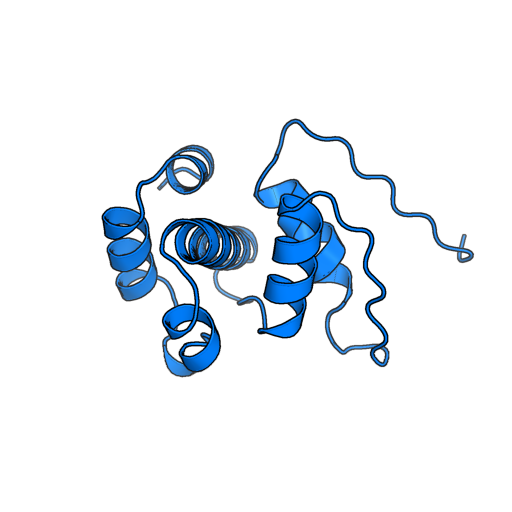TSRCRFIPRQYQLEANDALENRQDGIVDLGTGSGKTLCLIIPNLLHPTTTSMTVSPLK